Protein AF-A0A976ITY1-F1 (afdb_monomer_lite)

Secondary structure (DSSP, 8-state):
-HHHHHHHH-HHHHHHTS-TTS-HHHHTTTHHHHHHHHHHHHHHHSPTT--HHHHHHHHHHHHHHHHHHHTT-SSSSTT-S-HHHHHHHHHHTTTSPPPPTT--S--HHHHHH--HHHHHHTHHHHHHHHHHHHHHTTB-TTS-B-

Radius of gyration: 17.68 Å; chains: 1; bounding box: 38×38×46 Å

Sequence (146 aa):
MLMVNRALQDKDALLEAFPDLFPRWSRRPMLPVMRRTFGMLLKKYGEPGVSLAEYQQRLDGFMLRVREQLDGKPYLLDRGFCYADMTVVAAMAMVKPVPRAGSPAPTAYERANTCDGIVTRYEDVLDWRDGVVARHRQRTYLGNPV

pLDDT: mean 84.94, std 8.81, range [56.84, 96.12]

Foldseek 3Di:
DLLLVLCLVFQQLLLVPDPPVDDSVVSVVCSVVSNVVSVVVCVVVPDPPDDSVNVVVVVLVLLVVLCVQCVVPLASDPVDDDPVLVVSLVVCCQQANQDDVPDDDDGSSRVSSHNVVSCVVRVVSVVSSNVVCVVPVQADPVRDGD

Structure (mmCIF, N/CA/C/O backbone):
data_AF-A0A976ITY1-F1
#
_entry.id   AF-A0A976ITY1-F1
#
loop_
_atom_site.group_PDB
_atom_site.id
_atom_site.type_symbol
_atom_site.label_atom_id
_atom_site.label_alt_id
_atom_site.label_comp_id
_atom_site.label_asym_id
_atom_site.label_entity_id
_atom_site.label_seq_id
_atom_site.pdbx_PDB_ins_code
_atom_site.Cartn_x
_atom_site.Cartn_y
_atom_site.Cartn_z
_atom_site.occupancy
_atom_site.B_iso_or_equiv
_atom_site.auth_seq_id
_atom_site.auth_comp_id
_atom_site.auth_asym_id
_atom_site.auth_atom_id
_atom_site.pdbx_PDB_model_num
ATOM 1 N N . MET A 1 1 ? 2.176 9.224 -10.600 1.00 66.50 1 MET A N 1
ATOM 2 C CA . MET A 1 1 ? 1.619 7.935 -10.132 1.00 66.50 1 MET A CA 1
ATOM 3 C C . MET A 1 1 ? 2.740 7.037 -9.611 1.00 66.50 1 MET A C 1
ATOM 5 O O . MET A 1 1 ? 3.538 6.543 -10.402 1.00 66.50 1 MET A O 1
ATOM 9 N N . LEU A 1 2 ? 2.820 6.863 -8.288 1.00 73.75 2 LEU A N 1
ATOM 10 C CA . LEU A 1 2 ? 3.886 6.127 -7.587 1.00 73.75 2 LEU A CA 1
ATOM 11 C C . LEU A 1 2 ? 4.054 4.678 -8.084 1.00 73.75 2 LEU A C 1
ATOM 13 O O . LEU A 1 2 ? 5.159 4.253 -8.398 1.00 73.75 2 LEU A O 1
ATOM 17 N N . MET A 1 3 ? 2.934 3.970 -8.234 1.00 76.19 3 MET A N 1
ATOM 18 C CA . MET A 1 3 ? 2.847 2.576 -8.687 1.00 76.19 3 MET A CA 1
ATOM 19 C C . MET A 1 3 ? 3.520 2.353 -10.055 1.00 76.19 3 MET A C 1
ATOM 21 O O . MET A 1 3 ? 4.420 1.534 -10.208 1.00 76.19 3 MET A O 1
ATOM 25 N N . VAL A 1 4 ? 3.145 3.162 -11.051 1.00 78.44 4 VAL A N 1
ATOM 26 C CA . VAL A 1 4 ? 3.686 3.083 -12.420 1.00 78.44 4 VAL A CA 1
ATOM 27 C C . VAL A 1 4 ? 5.168 3.448 -12.456 1.00 78.44 4 VAL A C 1
ATOM 29 O O . VAL A 1 4 ? 5.934 2.828 -13.189 1.00 78.44 4 VAL A O 1
ATOM 32 N N . ASN A 1 5 ? 5.586 4.437 -11.658 1.00 80.25 5 ASN A N 1
ATOM 33 C CA . ASN A 1 5 ? 6.992 4.821 -11.574 1.00 80.25 5 ASN A CA 1
ATOM 34 C C . ASN A 1 5 ? 7.855 3.677 -11.025 1.00 80.25 5 ASN A C 1
ATOM 36 O O . ASN A 1 5 ? 8.908 3.401 -11.590 1.00 80.25 5 ASN A O 1
ATOM 40 N N . ARG A 1 6 ? 7.386 2.967 -9.994 1.00 80.19 6 ARG A N 1
ATOM 41 C CA . ARG A 1 6 ? 8.107 1.815 -9.442 1.00 80.19 6 ARG A CA 1
ATOM 42 C C . ARG A 1 6 ? 8.105 0.612 -10.374 1.00 80.19 6 ARG A C 1
ATOM 44 O O . ARG A 1 6 ? 9.160 0.030 -10.597 1.00 80.19 6 ARG A O 1
ATOM 51 N N . ALA A 1 7 ? 6.968 0.301 -10.995 1.00 82.94 7 ALA A N 1
ATOM 52 C CA . ALA A 1 7 ? 6.900 -0.753 -12.004 1.00 82.94 7 ALA A CA 1
ATOM 53 C C . ALA A 1 7 ? 7.874 -0.495 -13.171 1.00 82.94 7 ALA A C 1
ATOM 55 O O . ALA A 1 7 ? 8.470 -1.431 -13.680 1.00 82.94 7 ALA A O 1
ATOM 56 N N . LEU A 1 8 ? 8.114 0.762 -13.567 1.00 84.12 8 LEU A N 1
ATOM 57 C CA . LEU A 1 8 ? 9.117 1.097 -14.591 1.00 84.12 8 LEU A CA 1
ATOM 58 C C . LEU A 1 8 ? 10.567 0.778 -14.184 1.00 84.12 8 LEU A C 1
ATOM 60 O O . LEU A 1 8 ? 11.396 0.564 -15.073 1.00 84.12 8 LEU A O 1
ATOM 64 N N . GLN A 1 9 ? 10.872 0.756 -12.883 1.00 83.19 9 GLN A N 1
ATOM 65 C CA . GLN A 1 9 ? 12.204 0.433 -12.355 1.00 83.19 9 GLN A CA 1
ATOM 66 C C . GLN A 1 9 ? 12.433 -1.081 -12.222 1.00 83.19 9 GLN A C 1
ATOM 68 O O . GLN A 1 9 ? 13.581 -1.523 -12.213 1.00 83.19 9 GLN A O 1
ATOM 73 N N . ASP A 1 10 ? 11.365 -1.883 -12.177 1.00 84.06 10 ASP A N 1
ATOM 74 C CA . ASP A 1 10 ? 11.427 -3.334 -12.005 1.00 84.06 10 ASP A CA 1
ATOM 75 C C . ASP A 1 10 ? 11.070 -4.068 -13.313 1.00 84.06 10 ASP A C 1
ATOM 77 O O . ASP A 1 10 ? 9.949 -4.019 -13.825 1.00 84.06 10 ASP A O 1
ATOM 81 N N . LYS A 1 11 ? 12.054 -4.771 -13.889 1.00 83.75 11 LYS A N 1
ATOM 82 C CA . LYS A 1 11 ? 11.869 -5.506 -15.151 1.00 83.75 11 LYS A CA 1
ATOM 83 C C . LYS A 1 11 ? 10.907 -6.683 -14.998 1.00 83.75 11 LYS A C 1
ATOM 85 O O . LYS A 1 11 ? 10.184 -6.974 -15.950 1.00 83.75 11 LYS A O 1
ATOM 90 N N . ASP A 1 12 ? 10.901 -7.340 -13.846 1.00 85.31 12 ASP A N 1
ATOM 91 C CA . ASP A 1 12 ? 10.055 -8.502 -13.592 1.00 85.31 12 ASP A CA 1
ATOM 92 C C . ASP A 1 12 ? 8.604 -8.062 -13.378 1.00 85.31 12 ASP A C 1
ATOM 94 O O . ASP A 1 12 ? 7.691 -8.684 -13.920 1.00 85.31 12 ASP A O 1
ATOM 98 N N . ALA A 1 13 ? 8.389 -6.910 -12.732 1.00 84.38 13 ALA A N 1
ATOM 99 C CA . ALA A 1 13 ? 7.067 -6.289 -12.640 1.00 84.38 13 ALA A CA 1
ATOM 100 C C . ALA A 1 13 ? 6.479 -5.950 -14.023 1.00 84.38 13 ALA A C 1
ATOM 102 O O . ALA A 1 13 ? 5.292 -6.169 -14.267 1.00 84.38 13 ALA A O 1
ATOM 103 N N . LEU A 1 14 ? 7.300 -5.457 -14.961 1.00 86.00 14 LEU A N 1
ATOM 104 C CA . LEU A 1 14 ? 6.856 -5.200 -16.340 1.00 86.00 14 LEU A CA 1
ATOM 105 C C . LEU A 1 14 ? 6.554 -6.486 -17.115 1.00 86.00 14 LEU A C 1
ATOM 107 O O . LEU A 1 14 ? 5.644 -6.489 -17.944 1.00 86.00 14 LEU A O 1
ATOM 111 N N . LEU A 1 15 ? 7.312 -7.560 -16.877 1.00 86.31 15 LEU A N 1
ATOM 112 C CA . LEU A 1 15 ? 7.095 -8.861 -17.517 1.00 86.31 15 LEU A CA 1
ATOM 113 C C . LEU A 1 15 ? 5.806 -9.538 -17.037 1.00 86.31 15 LEU A C 1
ATOM 115 O O . LEU A 1 15 ? 5.122 -10.184 -17.834 1.00 86.31 15 LEU A O 1
ATOM 119 N N . GLU A 1 16 ? 5.471 -9.382 -15.759 1.00 84.62 16 GLU A N 1
ATOM 120 C CA . GLU A 1 16 ? 4.217 -9.869 -15.181 1.00 84.62 16 GLU A CA 1
ATOM 121 C C . GLU A 1 16 ? 3.007 -9.027 -15.593 1.00 84.62 16 GLU A C 1
ATOM 123 O O . GLU A 1 16 ? 1.916 -9.568 -15.735 1.00 84.62 16 GLU A O 1
ATOM 128 N N . ALA A 1 17 ? 3.191 -7.730 -15.856 1.00 84.69 17 ALA A N 1
ATOM 129 C CA . ALA A 1 17 ? 2.120 -6.850 -16.321 1.00 84.69 17 ALA A CA 1
ATOM 130 C C . ALA A 1 17 ? 1.657 -7.135 -17.767 1.00 84.69 17 ALA A C 1
ATOM 132 O O . ALA A 1 17 ? 0.691 -6.523 -18.231 1.00 84.69 17 ALA A O 1
ATOM 133 N N . PHE A 1 18 ? 2.335 -8.024 -18.505 1.00 85.62 18 PHE A N 1
ATOM 134 C CA . PHE A 1 18 ? 1.874 -8.439 -19.830 1.00 85.62 18 PHE A CA 1
ATOM 135 C C . PHE A 1 18 ? 0.557 -9.215 -19.730 1.00 85.62 18 PHE A C 1
ATOM 137 O O . PHE A 1 18 ? 0.466 -10.152 -18.937 1.00 85.62 18 PHE A O 1
ATOM 144 N N . PRO A 1 19 ? -0.422 -8.922 -20.604 1.00 83.12 19 PRO A N 1
ATOM 145 C CA . PRO A 1 19 ? -1.620 -9.740 -20.715 1.00 83.12 19 PRO A CA 1
ATOM 146 C C . PRO A 1 19 ? -1.281 -11.203 -21.022 1.00 83.12 19 PRO A C 1
ATOM 148 O O . PRO A 1 19 ? -0.376 -11.488 -21.813 1.00 83.12 19 PRO A O 1
ATOM 151 N N . ASP A 1 20 ? -2.069 -12.131 -20.477 1.00 83.31 20 ASP A N 1
ATOM 152 C CA . ASP A 1 20 ? -1.872 -13.571 -20.694 1.00 83.31 20 ASP A CA 1
ATOM 153 C C . ASP A 1 20 ? -2.056 -14.018 -22.147 1.00 83.31 20 ASP A C 1
ATOM 155 O O . ASP A 1 20 ? -1.556 -15.072 -22.533 1.00 83.31 20 ASP A O 1
ATOM 159 N N . LEU A 1 21 ? -2.668 -13.169 -22.979 1.00 86.81 21 LEU A N 1
ATOM 160 C CA . LEU A 1 21 ? -2.754 -13.343 -24.428 1.00 86.81 21 LEU A CA 1
ATOM 161 C C . LEU A 1 21 ? -1.372 -13.428 -25.106 1.00 86.81 21 LEU A C 1
ATOM 163 O O . LEU A 1 21 ? -1.247 -14.031 -26.169 1.00 86.81 21 LEU A O 1
ATOM 167 N N . PHE A 1 22 ? -0.328 -12.838 -24.512 1.00 84.00 22 PHE A N 1
ATOM 168 C CA . PHE A 1 22 ? 1.018 -12.858 -25.081 1.00 84.00 22 PHE A CA 1
ATOM 169 C C . PHE A 1 22 ? 1.820 -14.080 -24.602 1.00 84.00 22 PHE A C 1
ATOM 171 O O . PHE A 1 22 ? 2.037 -14.235 -23.387 1.00 84.00 22 PHE A O 1
ATOM 178 N N . PRO A 1 23 ? 2.347 -14.908 -25.531 1.00 87.50 23 PRO A N 1
ATOM 179 C CA . PRO A 1 23 ? 3.201 -16.038 -25.188 1.00 87.50 23 PRO A CA 1
ATOM 180 C C . PRO A 1 23 ? 4.412 -15.617 -24.349 1.00 87.50 23 PRO A C 1
ATOM 182 O O . PRO A 1 23 ? 5.049 -14.600 -24.612 1.00 87.50 23 PRO A O 1
ATOM 185 N N . ARG A 1 24 ? 4.792 -16.424 -23.352 1.00 86.25 24 ARG A N 1
ATOM 186 C CA . ARG A 1 24 ? 5.886 -16.076 -22.420 1.00 86.25 24 ARG A CA 1
ATOM 187 C C . ARG A 1 24 ? 7.213 -15.762 -23.120 1.00 86.25 24 ARG A C 1
ATOM 189 O O . ARG A 1 24 ? 7.937 -14.874 -22.676 1.00 86.25 24 ARG A O 1
ATOM 196 N N . TRP A 1 25 ? 7.510 -16.455 -24.219 1.00 86.94 25 TRP A N 1
ATOM 197 C CA . TRP A 1 25 ? 8.738 -16.260 -24.991 1.00 86.94 25 TRP A CA 1
ATOM 198 C C . TRP A 1 25 ? 8.806 -14.886 -25.678 1.00 86.94 25 TRP A C 1
ATOM 200 O O . TRP A 1 25 ? 9.902 -14.354 -25.846 1.00 86.94 25 TRP A O 1
ATOM 210 N N . SER A 1 26 ? 7.666 -14.271 -26.018 1.00 88.50 26 SER A N 1
ATOM 211 C CA . SER A 1 26 ? 7.631 -12.969 -26.697 1.00 88.50 26 SER A CA 1
ATOM 212 C C . SER A 1 26 ? 7.686 -11.779 -25.730 1.00 88.50 26 SER A C 1
ATOM 214 O O . SER A 1 26 ? 8.070 -10.680 -26.130 1.00 88.50 26 SER A O 1
ATOM 216 N N . ARG A 1 27 ? 7.372 -11.984 -24.441 1.00 87.81 27 ARG A N 1
ATOM 217 C CA . ARG A 1 27 ? 7.308 -10.912 -23.424 1.00 87.81 27 ARG A CA 1
ATOM 218 C C . ARG A 1 27 ? 8.648 -10.192 -23.232 1.00 87.81 27 ARG A C 1
ATOM 220 O O . ARG A 1 27 ? 8.687 -8.967 -23.162 1.00 87.81 27 ARG A O 1
ATOM 227 N N . ARG A 1 28 ? 9.764 -10.935 -23.196 1.00 87.94 28 ARG A N 1
ATOM 228 C CA . ARG A 1 28 ? 11.117 -10.369 -23.007 1.00 87.94 28 ARG A CA 1
ATOM 229 C C . ARG A 1 28 ? 11.545 -9.441 -24.157 1.00 87.94 28 ARG A C 1
ATOM 231 O O . ARG A 1 28 ? 11.894 -8.298 -23.862 1.00 87.94 28 ARG A O 1
ATOM 238 N N . PRO A 1 29 ? 11.479 -9.855 -25.437 1.00 91.31 29 PRO A N 1
ATOM 239 C CA . PRO A 1 29 ? 11.732 -8.955 -26.566 1.00 91.31 29 PRO A CA 1
ATOM 240 C C . PRO A 1 29 ? 10.835 -7.710 -26.585 1.00 91.31 29 PRO A C 1
ATOM 242 O O . PRO A 1 29 ? 11.270 -6.640 -26.999 1.00 91.31 29 PRO A O 1
ATOM 245 N N . MET A 1 30 ? 9.595 -7.825 -26.101 1.00 88.75 30 MET A N 1
ATOM 246 C CA . MET A 1 30 ? 8.623 -6.728 -26.078 1.00 88.75 30 MET A CA 1
ATOM 247 C C . MET A 1 30 ? 8.786 -5.755 -24.896 1.00 88.75 30 MET A C 1
ATOM 249 O O . MET A 1 30 ? 8.057 -4.765 -24.819 1.00 88.75 30 MET A O 1
ATOM 253 N N . LEU A 1 31 ? 9.742 -5.968 -23.984 1.00 88.88 31 LEU A N 1
ATOM 254 C CA . LEU A 1 31 ? 9.957 -5.087 -22.825 1.00 88.88 31 LEU A CA 1
ATOM 255 C C . LEU A 1 31 ? 10.107 -3.591 -23.163 1.00 88.88 31 LEU A C 1
ATOM 257 O O . LEU A 1 31 ? 9.540 -2.773 -22.434 1.00 88.88 31 LEU A O 1
ATOM 261 N N . PRO A 1 32 ? 10.817 -3.182 -24.237 1.00 90.12 32 PRO A N 1
ATOM 262 C CA . PRO A 1 32 ? 10.901 -1.771 -24.613 1.00 90.12 32 PRO A CA 1
ATOM 263 C C . PRO A 1 32 ? 9.530 -1.158 -24.923 1.00 90.12 32 PRO A C 1
ATOM 265 O O . PRO A 1 32 ? 9.274 -0.008 -24.563 1.00 90.12 32 PRO A O 1
ATOM 268 N N . VAL A 1 33 ? 8.626 -1.936 -25.531 1.00 88.56 33 VAL A N 1
ATOM 269 C CA . VAL A 1 33 ? 7.247 -1.511 -25.809 1.00 88.56 33 VAL A CA 1
ATOM 270 C C . VAL A 1 33 ? 6.497 -1.297 -24.498 1.00 88.56 33 VAL A C 1
ATOM 272 O O . VAL A 1 33 ? 5.903 -0.239 -24.310 1.00 88.56 33 VAL A O 1
ATOM 275 N N . MET A 1 34 ? 6.598 -2.233 -23.548 1.00 87.88 34 MET A N 1
ATOM 276 C CA . MET A 1 34 ? 5.959 -2.082 -22.234 1.00 87.88 34 MET A CA 1
ATOM 277 C C . MET A 1 34 ? 6.484 -0.887 -21.441 1.00 87.88 34 MET A C 1
ATOM 279 O O . MET A 1 34 ? 5.684 -0.146 -20.869 1.00 87.88 34 MET A O 1
ATOM 283 N N . ARG A 1 35 ? 7.798 -0.628 -21.462 1.00 89.44 35 ARG A N 1
ATOM 284 C CA . ARG A 1 35 ? 8.365 0.586 -20.848 1.00 89.44 35 ARG A CA 1
ATOM 285 C C . ARG A 1 35 ? 7.772 1.850 -21.452 1.00 89.44 35 ARG A C 1
ATOM 287 O O . ARG A 1 35 ? 7.424 2.772 -20.720 1.00 89.44 35 ARG A O 1
ATOM 294 N N . ARG A 1 36 ? 7.618 1.892 -22.778 1.00 89.62 36 ARG A N 1
ATOM 295 C CA . ARG A 1 36 ? 6.991 3.027 -23.461 1.00 89.62 36 ARG A CA 1
ATOM 296 C C . ARG A 1 36 ? 5.525 3.179 -23.058 1.00 89.62 36 ARG A C 1
ATOM 298 O O . ARG A 1 36 ? 5.104 4.296 -22.772 1.00 89.62 36 ARG A O 1
ATOM 305 N N . THR A 1 37 ? 4.770 2.085 -22.979 1.00 87.81 37 THR A N 1
ATOM 306 C CA . THR A 1 37 ? 3.369 2.088 -22.529 1.00 87.81 37 THR A CA 1
ATOM 307 C C . THR A 1 37 ? 3.236 2.628 -21.108 1.00 87.81 37 THR A C 1
ATOM 309 O O . THR A 1 37 ? 2.480 3.571 -20.881 1.00 87.81 37 THR A O 1
ATOM 312 N N . PHE A 1 38 ? 4.018 2.109 -20.160 1.00 86.81 38 PHE A N 1
ATOM 313 C CA . PHE A 1 38 ? 4.018 2.597 -18.778 1.00 86.81 38 PHE A CA 1
ATOM 314 C C . PHE A 1 38 ? 4.502 4.051 -18.680 1.00 86.81 38 PHE A C 1
ATOM 316 O O . PHE A 1 38 ? 3.946 4.829 -17.910 1.00 86.81 38 PHE A O 1
ATOM 323 N N . GLY A 1 39 ? 5.466 4.465 -19.508 1.00 87.00 39 GLY A N 1
ATOM 324 C CA . GLY A 1 39 ? 5.882 5.864 -19.623 1.00 87.00 39 GLY A CA 1
ATOM 325 C C . GLY A 1 39 ? 4.758 6.786 -20.113 1.00 87.00 39 GLY A C 1
ATOM 326 O O . GLY A 1 39 ? 4.577 7.877 -19.575 1.00 87.00 39 GLY A O 1
ATOM 327 N N . MET A 1 40 ? 3.948 6.342 -21.079 1.00 88.56 40 MET A N 1
ATOM 328 C CA . MET A 1 40 ? 2.762 7.083 -21.529 1.00 88.56 40 MET A CA 1
ATOM 329 C C . MET A 1 40 ? 1.685 7.155 -20.444 1.00 88.56 40 MET A C 1
ATOM 331 O O . MET A 1 40 ? 1.086 8.214 -20.264 1.00 88.56 40 MET A O 1
ATOM 335 N N . LEU A 1 41 ? 1.467 6.075 -19.685 1.00 86.69 41 LEU A N 1
ATOM 336 C CA . LEU A 1 41 ? 0.568 6.089 -18.527 1.00 86.69 41 LEU A CA 1
ATOM 337 C C . LEU A 1 41 ? 1.057 7.072 -17.461 1.00 86.69 41 LEU A C 1
ATOM 339 O O . LEU A 1 41 ? 0.268 7.869 -16.963 1.00 86.69 41 LEU A O 1
ATOM 343 N N . LEU A 1 42 ? 2.357 7.076 -17.159 1.00 86.44 42 LEU A N 1
ATOM 344 C CA . LEU A 1 42 ? 2.941 8.027 -16.218 1.00 86.44 42 LEU A CA 1
ATOM 345 C C . LEU A 1 42 ? 2.787 9.470 -16.708 1.00 86.44 42 LEU A C 1
ATOM 347 O O . LEU A 1 42 ? 2.462 10.340 -15.911 1.00 86.44 42 LEU A O 1
ATOM 351 N N . LYS A 1 43 ? 2.965 9.722 -18.010 1.00 85.94 43 LYS A N 1
ATOM 352 C CA . LYS A 1 43 ? 2.748 11.044 -18.612 1.00 85.94 43 LYS A CA 1
ATOM 353 C C . LYS A 1 43 ? 1.276 11.473 -18.568 1.00 85.94 43 LYS A C 1
ATOM 355 O O . LYS A 1 43 ? 1.003 12.650 -18.379 1.00 85.94 43 LYS A O 1
ATOM 360 N N . LYS A 1 44 ? 0.337 10.542 -18.765 1.00 84.94 44 LYS A N 1
ATOM 361 C CA . LYS A 1 44 ? -1.107 10.822 -18.817 1.00 84.94 44 LYS A CA 1
ATOM 362 C C . LYS A 1 44 ? -1.737 10.994 -17.431 1.00 84.94 44 LYS A C 1
ATOM 364 O O . LYS A 1 44 ? -2.610 11.836 -17.272 1.00 84.94 44 LYS A O 1
ATOM 369 N N . TYR A 1 45 ? -1.326 10.178 -16.461 1.00 83.19 45 TYR A N 1
ATOM 370 C CA . TYR A 1 45 ? -1.936 10.086 -15.126 1.00 83.19 45 TYR A CA 1
ATOM 371 C C . TYR A 1 45 ? -1.014 10.573 -13.998 1.00 83.19 45 TYR A C 1
ATOM 373 O O . TYR A 1 45 ? -1.365 10.502 -12.822 1.00 83.19 45 TYR A O 1
ATOM 381 N N . GLY A 1 46 ? 0.204 11.006 -14.315 1.00 78.44 46 GLY A N 1
ATOM 382 C CA . GLY A 1 46 ? 1.072 11.672 -13.353 1.00 78.44 46 GLY A CA 1
ATOM 383 C C . GLY A 1 46 ? 0.588 13.091 -13.091 1.00 78.44 46 GLY A C 1
ATOM 384 O O . GLY A 1 46 ? 0.325 13.827 -14.036 1.00 78.44 46 GLY A O 1
ATOM 385 N N . GLU A 1 47 ? 0.504 13.482 -11.819 1.00 78.50 47 GLU A N 1
ATOM 386 C CA . GLU A 1 47 ? 0.320 14.892 -11.465 1.00 78.50 47 GLU A CA 1
ATOM 387 C C . GLU A 1 47 ? 1.582 15.675 -11.866 1.00 78.50 47 GLU A C 1
ATOM 389 O O . GLU A 1 47 ? 2.676 15.336 -11.394 1.00 78.50 47 GLU A O 1
ATOM 394 N N . PRO A 1 48 ? 1.467 16.694 -12.737 1.00 76.69 48 PRO A N 1
ATOM 395 C CA . PRO A 1 48 ? 2.596 17.542 -13.094 1.00 76.69 48 PRO A CA 1
ATOM 396 C C . PRO A 1 48 ? 3.153 18.245 -11.852 1.00 76.69 48 PRO A C 1
ATOM 398 O O . PRO A 1 48 ? 2.395 18.782 -11.051 1.00 76.69 48 PRO A O 1
ATOM 401 N N . GLY A 1 49 ? 4.478 18.251 -11.699 1.00 76.75 49 GLY A N 1
ATOM 402 C CA . GLY A 1 49 ? 5.155 18.971 -10.615 1.00 76.75 49 GLY A CA 1
ATOM 403 C C . GLY A 1 49 ? 5.216 18.248 -9.268 1.00 76.75 49 GLY A C 1
ATOM 404 O O . GLY A 1 49 ? 5.910 18.736 -8.388 1.00 76.75 49 GLY A O 1
ATOM 405 N N . VAL A 1 50 ? 4.572 17.085 -9.108 1.00 80.25 50 VAL A N 1
ATOM 406 C CA . VAL A 1 50 ? 4.660 16.304 -7.864 1.00 80.25 50 VAL A CA 1
ATOM 407 C C . VAL A 1 50 ? 5.776 15.268 -7.967 1.00 80.25 50 VAL A C 1
ATOM 409 O O . VAL A 1 50 ? 5.726 14.331 -8.771 1.00 80.25 50 VAL A O 1
ATOM 412 N N . SER A 1 51 ? 6.788 15.433 -7.126 1.00 83.50 51 SER A N 1
ATOM 413 C CA . SER A 1 51 ? 7.929 14.538 -6.992 1.00 83.50 51 SER A CA 1
ATOM 414 C C . SER A 1 51 ? 7.563 13.228 -6.287 1.00 83.50 51 SER A C 1
ATOM 416 O O . SER A 1 51 ? 6.587 13.120 -5.541 1.00 83.50 51 SER A O 1
ATOM 418 N N . LEU A 1 52 ? 8.393 12.202 -6.488 1.00 80.00 52 LEU A N 1
ATOM 419 C CA . LEU A 1 52 ? 8.257 10.914 -5.804 1.00 80.00 52 LEU A CA 1
ATOM 420 C C . LEU A 1 52 ? 8.292 11.059 -4.272 1.00 80.00 52 LEU A C 1
ATOM 422 O O . LEU A 1 52 ? 7.547 10.372 -3.575 1.00 80.00 52 LEU A O 1
ATOM 426 N N . ALA A 1 53 ? 9.136 11.963 -3.772 1.00 84.06 53 ALA A N 1
ATOM 427 C CA . ALA A 1 53 ? 9.279 12.248 -2.350 1.00 84.06 53 ALA A CA 1
ATOM 428 C C . ALA A 1 53 ? 7.998 12.863 -1.766 1.00 84.06 53 ALA A C 1
ATOM 430 O O . ALA A 1 53 ? 7.541 12.430 -0.713 1.00 84.06 53 ALA A O 1
ATOM 431 N N . GLU A 1 54 ? 7.357 13.791 -2.479 1.00 87.12 54 GLU A N 1
ATOM 432 C CA . GLU A 1 54 ? 6.079 14.371 -2.048 1.00 87.12 54 GLU A CA 1
ATOM 433 C C . GLU A 1 54 ? 4.961 13.323 -2.013 1.00 87.12 54 GLU A C 1
ATOM 435 O O . GLU A 1 54 ? 4.161 13.308 -1.079 1.00 87.12 54 GLU A O 1
ATOM 440 N N . TYR A 1 55 ? 4.916 12.389 -2.972 1.00 85.00 55 TYR A N 1
ATOM 441 C CA . TYR A 1 55 ? 3.979 11.259 -2.895 1.00 85.00 55 TYR A CA 1
ATOM 442 C C . TYR A 1 55 ? 4.231 10.383 -1.663 1.00 85.00 55 TYR A C 1
ATOM 444 O O . TYR A 1 55 ? 3.277 9.967 -1.009 1.00 85.00 55 TYR A O 1
ATOM 452 N N . GLN A 1 56 ? 5.496 10.102 -1.338 1.00 86.12 56 GLN A N 1
ATOM 453 C CA . GLN A 1 56 ? 5.843 9.337 -0.139 1.00 86.12 56 GLN A CA 1
ATOM 454 C C . GLN A 1 56 ? 5.438 10.076 1.139 1.00 86.12 56 GLN A C 1
ATOM 456 O O . GLN A 1 56 ? 4.848 9.458 2.017 1.00 86.12 56 GLN A O 1
ATOM 461 N N . GLN A 1 57 ? 5.662 11.390 1.217 1.00 89.81 57 GLN A N 1
ATOM 462 C CA . GLN A 1 57 ? 5.217 12.217 2.344 1.00 89.81 57 GLN A CA 1
ATOM 463 C C . GLN A 1 57 ? 3.690 12.239 2.485 1.00 89.81 57 GLN A C 1
ATOM 465 O O . GLN A 1 57 ? 3.172 12.147 3.594 1.00 89.81 57 GLN A O 1
ATOM 470 N N . ARG A 1 58 ? 2.946 12.311 1.371 1.00 90.75 58 ARG A N 1
ATOM 471 C CA . ARG A 1 58 ? 1.475 12.221 1.392 1.00 90.75 58 ARG A CA 1
ATOM 472 C C . ARG A 1 58 ? 1.000 10.870 1.934 1.00 90.75 58 ARG A C 1
ATOM 474 O O . ARG A 1 58 ? 0.050 10.838 2.712 1.00 90.75 58 ARG A O 1
ATOM 481 N N . LEU A 1 59 ? 1.650 9.771 1.541 1.00 90.81 59 LEU A N 1
ATOM 482 C CA . LEU A 1 59 ? 1.336 8.437 2.061 1.00 90.81 59 LEU A CA 1
ATOM 483 C C . LEU A 1 59 ? 1.693 8.297 3.542 1.00 90.81 59 LEU A C 1
ATOM 485 O O . LEU A 1 59 ? 0.902 7.739 4.291 1.00 90.81 59 LEU A O 1
ATOM 489 N N . ASP A 1 60 ? 2.838 8.826 3.966 1.00 92.75 60 ASP A N 1
ATOM 490 C CA . ASP A 1 60 ? 3.258 8.848 5.370 1.00 92.75 60 ASP A CA 1
ATOM 491 C C . ASP A 1 60 ? 2.237 9.605 6.235 1.00 92.75 60 ASP A C 1
ATOM 493 O O . ASP A 1 60 ? 1.707 9.054 7.198 1.00 92.75 60 ASP A O 1
ATOM 497 N N . GLY A 1 61 ? 1.832 10.806 5.808 1.00 94.19 61 GLY A N 1
ATOM 498 C CA . GLY A 1 61 ? 0.791 11.582 6.483 1.00 94.19 61 GLY A CA 1
ATOM 499 C C . GLY A 1 61 ? -0.577 10.892 6.495 1.00 94.19 61 GLY A C 1
ATOM 500 O O . GLY A 1 61 ? -1.304 10.984 7.482 1.00 94.19 61 GLY A O 1
ATOM 501 N N . PHE A 1 62 ? -0.937 10.171 5.429 1.00 94.50 62 PHE A N 1
ATOM 502 C CA . PHE A 1 62 ? -2.149 9.349 5.409 1.00 94.50 62 PHE A CA 1
ATOM 503 C C . PHE A 1 62 ? -2.076 8.212 6.438 1.00 94.50 62 PHE A C 1
ATOM 505 O O . PHE A 1 62 ? -2.997 8.063 7.237 1.00 94.50 62 PHE A O 1
ATOM 512 N N . MET A 1 63 ? -0.980 7.450 6.459 1.00 95.69 63 MET A N 1
ATOM 513 C CA . MET A 1 63 ? -0.794 6.329 7.388 1.00 95.69 63 MET A CA 1
ATOM 514 C C . MET A 1 63 ? -0.761 6.795 8.846 1.00 95.69 63 MET A C 1
ATOM 516 O O . MET A 1 63 ? -1.363 6.149 9.703 1.00 95.69 63 MET A O 1
ATOM 520 N N . LEU A 1 64 ? -0.132 7.942 9.120 1.00 96.12 64 LEU A N 1
ATOM 521 C CA . LEU A 1 64 ? -0.126 8.555 10.446 1.00 96.12 64 LEU A CA 1
ATOM 522 C C . LEU A 1 64 ? -1.542 8.896 10.919 1.00 96.12 64 LEU A C 1
ATOM 524 O O . LEU A 1 64 ? -1.927 8.478 12.004 1.00 96.12 64 LEU A O 1
ATOM 528 N N . ARG A 1 65 ? -2.344 9.566 10.083 1.00 95.56 65 ARG A N 1
ATOM 529 C CA . ARG A 1 65 ? -3.735 9.900 10.433 1.00 95.56 65 ARG A CA 1
ATOM 530 C C . ARG A 1 65 ? -4.589 8.665 10.680 1.00 95.56 65 ARG A C 1
ATOM 532 O O . ARG A 1 65 ? -5.452 8.693 11.546 1.00 95.56 65 ARG A O 1
ATOM 539 N N . VAL A 1 66 ? -4.376 7.588 9.921 1.00 94.81 66 VAL A N 1
ATOM 540 C CA . VAL A 1 66 ? -5.080 6.320 10.161 1.00 94.81 66 VAL A CA 1
ATOM 541 C C . VAL A 1 66 ? -4.681 5.749 11.521 1.00 94.81 66 VAL A C 1
ATOM 543 O O . VAL A 1 66 ? -5.564 5.382 12.290 1.00 94.81 66 VAL A O 1
ATOM 546 N N . ARG A 1 67 ? -3.382 5.718 11.848 1.00 95.69 67 ARG A N 1
ATOM 547 C CA . ARG A 1 67 ? -2.900 5.266 13.163 1.00 95.69 67 ARG A CA 1
ATOM 548 C C . ARG A 1 67 ? -3.515 6.084 14.304 1.00 95.69 67 ARG A C 1
ATOM 550 O O . ARG A 1 67 ? -4.021 5.502 15.257 1.00 95.69 67 ARG A O 1
ATOM 557 N N . GLU A 1 68 ? -3.498 7.411 14.188 1.00 95.75 68 GLU A N 1
ATOM 558 C CA . GLU A 1 68 ? -4.074 8.336 15.174 1.00 95.75 68 GLU A CA 1
ATOM 559 C C . GLU A 1 68 ? -5.591 8.174 15.305 1.00 95.75 68 GLU A C 1
ATOM 561 O O . GLU A 1 68 ? -6.115 8.201 16.409 1.00 95.75 68 GLU A O 1
ATOM 566 N N . GLN A 1 69 ? -6.307 7.977 14.194 1.00 94.69 69 GLN A N 1
ATOM 567 C CA . GLN A 1 69 ? -7.755 7.766 14.219 1.00 94.69 69 GLN A CA 1
ATOM 568 C C . GLN A 1 69 ? -8.131 6.419 14.842 1.00 94.69 69 GLN A C 1
ATOM 570 O O . GLN A 1 69 ? -9.192 6.304 15.459 1.00 94.69 69 GLN A O 1
ATOM 575 N N . LEU A 1 70 ? -7.293 5.397 14.647 1.00 94.44 70 LEU A N 1
ATOM 576 C CA . LEU A 1 70 ? -7.484 4.109 15.291 1.00 94.44 70 LEU A CA 1
ATOM 577 C C . LEU A 1 70 ? -7.296 4.240 16.796 1.00 94.44 70 LEU A C 1
ATOM 579 O O . LEU A 1 70 ? -8.174 3.787 17.510 1.00 94.44 70 LEU A O 1
ATOM 583 N N . ASP A 1 71 ? -6.214 4.849 17.290 1.00 92.06 71 ASP A N 1
ATOM 584 C CA . ASP A 1 71 ? -5.983 5.040 18.738 1.00 92.06 71 ASP A CA 1
ATOM 585 C C . ASP A 1 71 ? -6.243 3.755 19.568 1.00 92.06 71 ASP A C 1
ATOM 587 O O . ASP A 1 71 ? -6.890 3.755 20.612 1.00 92.06 71 ASP A O 1
ATOM 591 N N . GLY A 1 72 ? -5.842 2.595 19.028 1.00 87.50 72 GLY A N 1
ATOM 592 C CA . GLY A 1 72 ? -6.081 1.273 19.630 1.00 87.50 72 GLY A CA 1
ATOM 593 C C . GLY A 1 72 ? -7.497 0.693 19.463 1.00 87.50 72 GLY A C 1
ATOM 594 O O . GLY A 1 72 ? -7.749 -0.442 19.874 1.00 87.50 72 GLY A O 1
ATOM 595 N N . LYS A 1 73 ? -8.427 1.417 18.836 1.00 92.00 73 LYS A N 1
ATOM 596 C CA . LYS A 1 73 ? -9.782 0.950 18.517 1.00 92.00 73 LYS A CA 1
ATOM 597 C C . LYS A 1 73 ? -9.762 -0.151 17.450 1.00 92.00 73 LYS A C 1
ATOM 599 O O . LYS A 1 73 ? -8.911 -0.161 16.559 1.00 92.00 73 LYS A O 1
ATOM 604 N N . PRO A 1 74 ? -10.753 -1.061 17.466 1.00 90.75 74 PRO A N 1
ATOM 605 C CA . PRO A 1 74 ? -10.855 -2.116 16.460 1.00 90.75 74 PRO A CA 1
ATOM 606 C C . PRO A 1 74 ? -11.242 -1.602 15.062 1.00 90.75 74 PRO A C 1
ATOM 608 O O . PRO A 1 74 ? -10.979 -2.294 14.079 1.00 90.75 74 PRO A O 1
ATOM 611 N N . TYR A 1 75 ? -11.870 -0.425 14.972 1.00 93.12 75 TYR A N 1
ATOM 612 C CA . TYR A 1 75 ? -12.372 0.203 13.744 1.00 93.12 75 TYR A CA 1
ATOM 613 C C . TYR A 1 75 ? -12.222 1.726 13.835 1.00 93.12 75 TYR A C 1
ATOM 615 O O . TYR A 1 75 ? -12.085 2.268 14.931 1.00 93.12 75 TYR A O 1
ATOM 623 N N . LEU A 1 76 ? -12.288 2.419 12.697 1.00 91.06 76 LEU A N 1
ATOM 624 C CA . LEU A 1 76 ? -12.090 3.874 12.624 1.00 91.06 76 LEU A CA 1
ATOM 625 C C . LEU A 1 76 ? -13.197 4.685 13.307 1.00 91.06 76 LEU A C 1
ATOM 627 O O . LEU A 1 76 ? -12.955 5.808 13.751 1.00 91.06 76 LEU A O 1
ATOM 631 N N . LEU A 1 77 ? -14.416 4.143 13.352 1.00 90.50 77 LEU A N 1
ATOM 632 C CA . LEU A 1 77 ? -15.575 4.762 13.991 1.00 90.50 77 LEU A CA 1
ATOM 633 C C . LEU A 1 77 ? -16.085 3.883 15.137 1.00 90.50 77 LEU A C 1
ATOM 635 O O . LEU A 1 77 ? -16.100 2.657 15.038 1.00 90.50 77 LEU A O 1
ATOM 639 N N . ASP A 1 78 ? -16.612 4.517 16.185 1.00 87.88 78 ASP A N 1
ATOM 640 C CA . ASP A 1 78 ? -17.025 3.827 17.421 1.00 87.88 78 ASP A CA 1
ATOM 641 C C . ASP A 1 78 ? -18.243 2.901 17.240 1.00 87.88 78 ASP A C 1
ATOM 643 O O . ASP A 1 78 ? -18.517 2.033 18.063 1.00 87.88 78 ASP A O 1
ATOM 647 N N . ARG A 1 79 ? -18.965 3.043 16.124 1.00 85.38 79 ARG A N 1
ATOM 648 C CA . ARG A 1 79 ? -20.143 2.233 15.767 1.00 85.38 79 ARG A CA 1
ATOM 649 C C . ARG A 1 79 ? -19.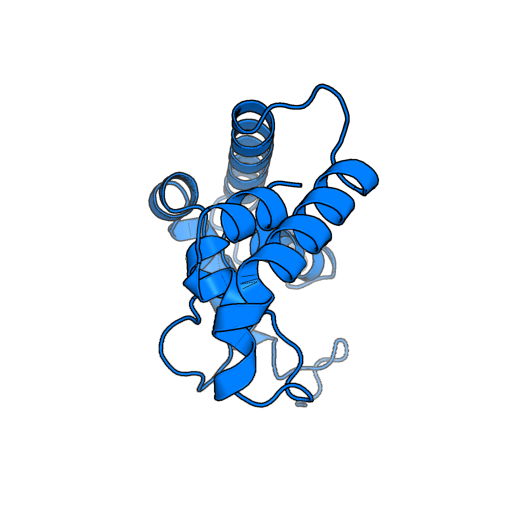816 0.856 15.171 1.00 85.38 79 ARG A C 1
ATOM 651 O O . ARG A 1 79 ? -20.728 0.149 14.752 1.00 85.38 79 ARG A O 1
ATOM 658 N N . GLY A 1 80 ? -18.536 0.489 15.101 1.00 87.25 80 GLY A N 1
ATOM 659 C CA . GLY A 1 80 ? -18.073 -0.766 14.512 1.00 87.25 80 GLY A CA 1
ATOM 660 C C . GLY A 1 80 ? -17.686 -0.653 13.034 1.00 87.25 80 GLY A C 1
ATOM 661 O O . GLY A 1 80 ? -17.573 0.445 12.489 1.00 87.25 80 GLY A O 1
ATOM 662 N N . PHE A 1 81 ? -17.481 -1.811 12.395 1.00 89.12 81 PHE A N 1
ATOM 663 C CA . PHE A 1 81 ? -17.045 -1.908 10.999 1.00 89.12 81 PHE A CA 1
ATOM 664 C C . PHE A 1 81 ? -18.010 -1.193 10.054 1.00 89.12 81 PHE A C 1
ATOM 666 O O . PHE A 1 81 ? -19.215 -1.453 10.059 1.00 89.12 81 PHE A O 1
ATOM 6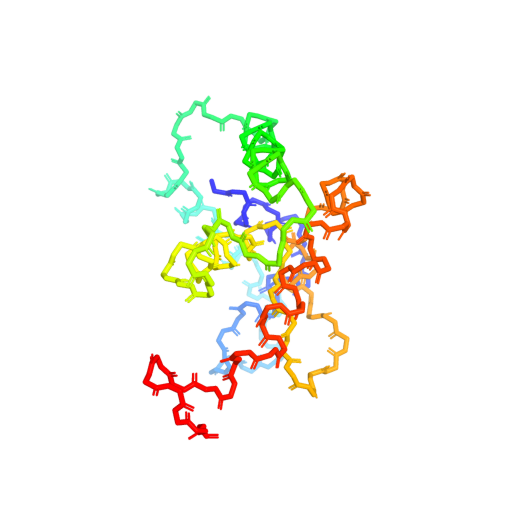73 N N . CYS A 1 82 ? -17.477 -0.312 9.215 1.00 89.00 82 CYS A N 1
ATOM 674 C CA . CYS A 1 82 ? -18.285 0.483 8.310 1.00 89.00 82 CYS A CA 1
ATOM 675 C C . CYS A 1 82 ? -17.558 0.807 7.000 1.00 89.00 82 CYS A C 1
ATOM 677 O O . CYS A 1 82 ? -16.421 0.409 6.751 1.00 89.00 82 CYS A O 1
ATOM 679 N N . TYR A 1 83 ? -18.234 1.582 6.151 1.00 88.75 83 TYR A N 1
ATOM 680 C CA . TYR A 1 83 ? -17.697 2.029 4.869 1.00 88.75 83 TYR A CA 1
ATOM 681 C C . TYR A 1 83 ? -16.353 2.767 4.992 1.00 88.75 83 TYR A C 1
ATOM 683 O O . TYR A 1 83 ? -15.518 2.646 4.102 1.00 88.75 83 TYR A O 1
ATOM 691 N N . ALA A 1 84 ? -16.113 3.488 6.094 1.00 90.94 84 ALA A N 1
ATOM 692 C CA . ALA A 1 84 ? -14.838 4.169 6.320 1.00 90.94 84 ALA A CA 1
ATOM 693 C C . ALA A 1 84 ? -13.669 3.176 6.427 1.00 90.94 84 ALA A C 1
ATOM 695 O O . ALA A 1 84 ? -12.615 3.399 5.838 1.00 90.94 84 ALA A O 1
ATOM 696 N N . ASP A 1 85 ? -13.865 2.051 7.118 1.00 90.94 85 ASP A N 1
ATOM 697 C CA . ASP A 1 85 ? -12.848 1.004 7.217 1.00 90.94 85 ASP A CA 1
ATOM 698 C C . ASP A 1 85 ? -12.584 0.383 5.841 1.00 90.94 85 ASP A C 1
ATOM 700 O O . ASP A 1 85 ? -11.434 0.206 5.450 1.00 90.94 85 ASP A O 1
ATOM 704 N N . MET A 1 86 ? -13.639 0.122 5.060 1.00 90.38 86 MET A N 1
ATOM 705 C CA . MET A 1 86 ? -13.513 -0.430 3.706 1.00 90.38 86 MET A CA 1
ATOM 706 C C . MET A 1 86 ? -12.706 0.484 2.777 1.00 90.38 86 MET A C 1
ATOM 708 O O . MET A 1 86 ? -11.827 0.010 2.054 1.00 90.38 86 MET A O 1
ATOM 712 N N . THR A 1 87 ? -12.990 1.789 2.783 1.00 91.56 87 THR A N 1
ATOM 713 C CA . THR A 1 87 ? -12.302 2.748 1.909 1.00 91.56 87 THR A CA 1
ATOM 714 C C . THR A 1 87 ? -10.855 2.959 2.322 1.00 91.56 87 THR A C 1
ATOM 716 O O . THR A 1 87 ? -9.987 3.003 1.451 1.00 91.56 87 THR A O 1
ATOM 719 N N . VAL A 1 88 ? -10.569 3.027 3.625 1.00 93.44 88 VAL A N 1
ATOM 720 C CA . VAL A 1 88 ? -9.195 3.136 4.129 1.00 93.44 88 VAL A CA 1
ATOM 721 C C . VAL A 1 88 ? -8.400 1.875 3.806 1.00 93.44 88 VAL A C 1
ATOM 723 O O . VAL A 1 88 ? -7.312 1.983 3.245 1.00 93.44 88 VAL A O 1
ATOM 726 N N . VAL A 1 89 ? -8.958 0.684 4.043 1.00 92.44 89 VAL A N 1
ATOM 727 C CA . VAL A 1 89 ? -8.330 -0.594 3.666 1.00 92.44 89 VAL A CA 1
ATOM 728 C C . VAL A 1 89 ? -8.011 -0.634 2.169 1.00 92.44 89 VAL A C 1
ATOM 730 O O . VAL A 1 89 ? -6.899 -1.004 1.785 1.00 92.44 89 VAL A O 1
ATOM 733 N N . ALA A 1 90 ? -8.955 -0.219 1.317 1.00 89.62 90 ALA A N 1
ATOM 734 C CA . ALA A 1 90 ? -8.745 -0.157 -0.128 1.00 89.62 90 ALA A CA 1
ATOM 735 C C . ALA A 1 90 ? -7.657 0.860 -0.512 1.00 89.62 90 ALA A C 1
ATOM 737 O O . ALA A 1 90 ? -6.803 0.559 -1.345 1.00 89.62 90 ALA A O 1
ATOM 738 N N . ALA A 1 91 ? -7.635 2.037 0.116 1.00 90.94 91 ALA A N 1
ATOM 739 C CA . ALA A 1 91 ?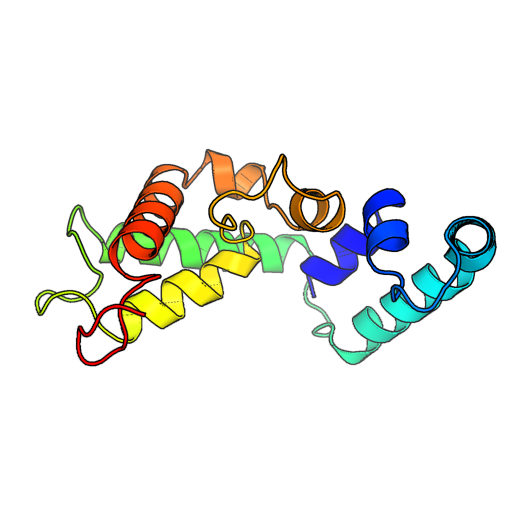 -6.621 3.060 -0.134 1.00 90.94 91 ALA A CA 1
ATOM 740 C C . ALA A 1 91 ? -5.215 2.594 0.283 1.00 90.94 91 ALA A C 1
ATOM 742 O O . ALA A 1 91 ? -4.237 2.840 -0.425 1.00 90.94 91 ALA A O 1
ATOM 743 N N . MET A 1 92 ? -5.106 1.843 1.383 1.00 92.69 92 MET A N 1
ATOM 744 C CA . MET A 1 92 ? -3.845 1.266 1.859 1.00 92.69 92 MET A CA 1
ATOM 745 C C . MET A 1 92 ? -3.241 0.231 0.897 1.00 92.69 92 MET A C 1
ATOM 747 O O . MET A 1 92 ? -2.051 -0.071 1.012 1.00 92.69 92 MET A O 1
ATOM 751 N N . ALA A 1 93 ? -3.998 -0.274 -0.086 1.00 88.44 93 ALA A N 1
ATOM 752 C CA . ALA A 1 93 ? -3.449 -1.104 -1.162 1.00 88.44 93 ALA A CA 1
ATOM 753 C C . ALA A 1 93 ? -2.366 -0.370 -1.980 1.00 88.44 93 ALA A C 1
ATOM 755 O O . ALA A 1 93 ? -1.507 -1.014 -2.580 1.00 88.44 93 ALA A O 1
ATOM 756 N N . MET A 1 94 ? -2.370 0.971 -1.961 1.00 85.25 94 MET A N 1
ATOM 757 C CA . MET A 1 94 ? -1.340 1.813 -2.580 1.00 85.25 94 MET A CA 1
ATOM 758 C C . MET A 1 94 ? -0.001 1.790 -1.828 1.00 85.25 94 MET A C 1
ATOM 760 O O . MET A 1 94 ? 1.031 2.119 -2.413 1.00 85.25 94 MET A O 1
ATOM 764 N N . VAL A 1 95 ? -0.012 1.431 -0.539 1.00 89.31 95 VAL A N 1
ATOM 765 C CA . VAL A 1 95 ? 1.195 1.309 0.293 1.00 89.31 95 VAL A CA 1
ATOM 766 C C . VAL A 1 95 ? 1.770 -0.098 0.192 1.00 89.31 95 VAL A C 1
ATOM 768 O O . VAL A 1 95 ? 2.968 -0.263 -0.028 1.00 89.31 95 VAL A O 1
ATOM 771 N N . LYS A 1 96 ? 0.910 -1.103 0.342 1.00 90.06 96 LYS A N 1
ATOM 772 C CA . LYS A 1 96 ? 1.233 -2.527 0.241 1.00 90.06 96 LYS A CA 1
ATOM 773 C C . LYS A 1 96 ? -0.006 -3.220 -0.315 1.00 90.06 96 LYS A C 1
ATOM 775 O O . LYS A 1 96 ? -1.070 -3.034 0.274 1.00 90.06 96 LYS A O 1
ATOM 780 N N . PRO A 1 97 ? 0.075 -4.015 -1.387 1.00 88.25 97 PRO A N 1
ATOM 781 C CA . PRO A 1 97 ? -1.079 -4.765 -1.873 1.00 88.25 97 PRO A CA 1
ATOM 782 C C . PRO A 1 97 ? -1.738 -5.590 -0.758 1.00 88.25 97 PRO A C 1
ATOM 784 O O . PRO A 1 97 ? -1.061 -6.099 0.140 1.00 88.25 97 PRO A O 1
ATOM 787 N N . VAL A 1 98 ? -3.068 -5.692 -0.786 1.00 85.19 98 VAL A N 1
ATOM 788 C CA . VAL A 1 98 ? -3.807 -6.512 0.184 1.00 85.19 98 VAL A CA 1
ATOM 789 C C . VAL A 1 98 ? -3.554 -7.989 -0.138 1.00 85.19 98 VAL A C 1
ATOM 791 O O . VAL A 1 98 ? -3.807 -8.396 -1.277 1.00 85.19 98 VAL A O 1
ATOM 794 N N . PRO A 1 99 ? -3.103 -8.808 0.830 1.00 74.25 99 PRO A N 1
ATOM 795 C CA . PRO A 1 99 ? -2.824 -10.216 0.585 1.00 74.25 99 PRO A CA 1
ATOM 796 C C . PRO A 1 99 ? -4.043 -10.952 0.020 1.00 74.25 99 PRO A C 1
ATOM 798 O O . PRO A 1 99 ? -5.177 -10.809 0.494 1.00 74.25 99 PRO A O 1
ATOM 801 N N . ARG A 1 100 ? -3.834 -11.782 -1.002 1.00 72.81 100 ARG A N 1
ATOM 802 C CA . ARG A 1 100 ? -4.863 -12.706 -1.490 1.00 72.81 100 ARG A CA 1
ATOM 803 C C . ARG A 1 100 ? -4.876 -13.962 -0.615 1.00 72.81 100 ARG A C 1
ATOM 805 O O . ARG A 1 100 ? -3.835 -14.566 -0.388 1.00 72.81 100 ARG A O 1
ATOM 812 N N . ALA A 1 101 ? -6.053 -14.342 -0.117 1.00 67.56 101 ALA A N 1
ATOM 813 C CA . ALA A 1 101 ? -6.212 -15.541 0.701 1.00 67.56 101 ALA A CA 1
ATOM 814 C C . ALA A 1 101 ? -5.769 -16.776 -0.099 1.00 67.56 101 ALA A C 1
ATOM 816 O O . ALA A 1 101 ? -6.194 -16.946 -1.240 1.00 67.56 101 ALA A O 1
ATOM 817 N N . GLY A 1 102 ? -4.888 -17.595 0.484 1.00 66.94 102 GLY A N 1
ATOM 818 C CA . GLY A 1 102 ? -4.339 -18.793 -0.165 1.00 66.94 102 GLY A CA 1
ATOM 819 C C . GLY A 1 102 ? -3.385 -18.527 -1.337 1.00 66.94 102 GLY A C 1
ATOM 820 O O . GLY A 1 102 ? -3.006 -19.466 -2.030 1.00 66.94 102 GLY A O 1
ATOM 821 N N . SER A 1 103 ? -3.001 -17.272 -1.584 1.00 60.19 103 SER A N 1
ATOM 822 C CA . SER A 1 103 ? -2.069 -16.928 -2.659 1.00 60.19 103 SER A CA 1
ATOM 823 C C . SER A 1 103 ? -0.622 -17.184 -2.215 1.00 60.19 103 SER A C 1
ATOM 825 O O . SER A 1 103 ? -0.304 -16.942 -1.049 1.00 60.19 103 SER A O 1
ATOM 827 N N . PRO A 1 104 ? 0.263 -17.660 -3.111 1.00 68.81 104 PRO A N 1
ATOM 828 C CA . PRO A 1 104 ? 1.683 -17.840 -2.808 1.00 68.81 104 PRO A CA 1
ATOM 829 C C . PRO A 1 104 ? 2.392 -16.491 -2.575 1.00 68.81 104 PRO A C 1
ATOM 831 O O . PRO A 1 104 ? 1.755 -15.437 -2.552 1.00 68.81 104 PRO A O 1
ATOM 834 N N . ALA A 1 105 ? 3.721 -16.543 -2.401 1.00 72.06 105 ALA A N 1
ATOM 835 C CA . ALA A 1 105 ? 4.606 -15.385 -2.250 1.00 72.06 105 ALA A CA 1
ATOM 836 C C . ALA A 1 105 ? 4.237 -14.213 -3.192 1.00 72.06 105 ALA A C 1
ATOM 838 O O . ALA A 1 105 ? 3.808 -14.459 -4.324 1.00 72.06 105 ALA A O 1
ATOM 839 N N . PRO A 1 106 ? 4.423 -12.951 -2.756 1.00 77.50 106 PRO A N 1
ATOM 840 C CA . PRO A 1 106 ? 3.994 -11.779 -3.515 1.00 77.50 106 PRO A CA 1
ATOM 841 C C . PRO A 1 106 ? 4.619 -11.759 -4.912 1.00 77.50 106 PRO A C 1
ATOM 843 O O . PRO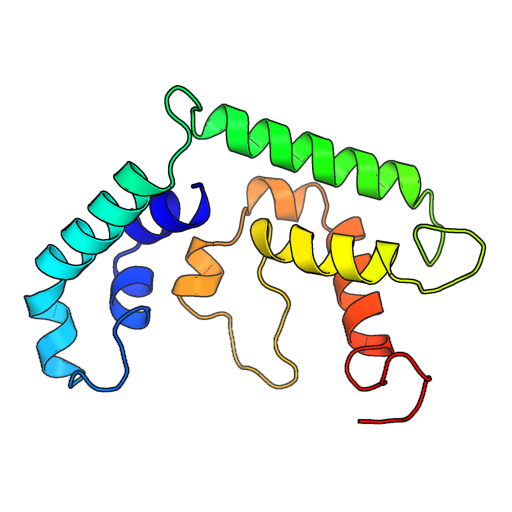 A 1 106 ? 5.822 -11.996 -5.068 1.00 77.50 106 PRO A O 1
ATOM 846 N N . THR A 1 107 ? 3.803 -11.449 -5.916 1.00 83.25 107 THR A N 1
ATOM 847 C CA . THR A 1 107 ? 4.206 -11.298 -7.326 1.00 83.25 107 THR A CA 1
ATOM 848 C C . THR A 1 107 ? 5.250 -10.186 -7.492 1.00 83.25 107 THR A C 1
ATOM 850 O O . THR A 1 107 ? 5.365 -9.306 -6.634 1.00 83.25 107 THR A O 1
ATOM 853 N N . ALA A 1 108 ? 6.040 -10.191 -8.571 1.00 83.12 108 ALA A N 1
ATOM 854 C CA . ALA A 1 108 ? 6.996 -9.109 -8.833 1.00 83.12 108 ALA A CA 1
ATOM 855 C C . ALA A 1 108 ? 6.306 -7.745 -8.929 1.00 83.12 108 ALA A C 1
ATOM 857 O O . ALA A 1 108 ? 6.812 -6.758 -8.398 1.00 83.12 108 ALA A O 1
ATOM 858 N N . TYR A 1 109 ? 5.107 -7.702 -9.510 1.00 80.25 109 TYR A N 1
ATOM 859 C CA . TYR A 1 109 ? 4.290 -6.495 -9.525 1.00 80.25 109 TYR A CA 1
ATOM 860 C C . TYR A 1 109 ? 3.872 -6.044 -8.116 1.00 80.25 109 TYR A C 1
ATOM 862 O O . TYR A 1 109 ? 3.935 -4.857 -7.801 1.00 80.25 109 TYR A O 1
ATOM 870 N N . GLU A 1 110 ? 3.467 -6.960 -7.235 1.00 84.31 110 GLU A N 1
ATOM 871 C CA . GLU A 1 110 ? 3.115 -6.618 -5.850 1.00 84.31 110 GLU A CA 1
ATOM 872 C C . GLU A 1 110 ? 4.329 -6.143 -5.043 1.00 84.31 110 GLU A C 1
ATOM 874 O O . GLU A 1 110 ? 4.227 -5.161 -4.303 1.00 84.31 110 GLU A O 1
ATOM 879 N N . ARG A 1 111 ? 5.492 -6.780 -5.230 1.00 84.94 111 ARG A N 1
ATOM 880 C CA . ARG A 1 111 ? 6.754 -6.359 -4.604 1.00 84.94 111 ARG A CA 1
ATOM 881 C C . ARG A 1 111 ? 7.154 -4.959 -5.056 1.00 84.94 111 ARG A C 1
ATOM 883 O O . ARG A 1 111 ? 7.348 -4.093 -4.212 1.00 84.94 111 ARG A O 1
ATOM 890 N N . ALA A 1 112 ? 7.166 -4.699 -6.364 1.00 84.06 112 ALA A N 1
ATOM 891 C CA . ALA A 1 112 ? 7.495 -3.381 -6.908 1.00 84.06 112 ALA A CA 1
ATOM 892 C C . ALA A 1 112 ? 6.546 -2.276 -6.412 1.00 84.06 112 ALA A C 1
ATOM 894 O O . ALA A 1 112 ? 6.932 -1.114 -6.319 1.00 84.06 112 ALA A O 1
ATOM 895 N N . ASN A 1 113 ? 5.304 -2.616 -6.066 1.00 83.12 113 ASN A N 1
ATOM 896 C CA . ASN A 1 113 ? 4.331 -1.651 -5.560 1.00 83.12 113 ASN A CA 1
ATOM 897 C C . ASN A 1 113 ? 4.355 -1.469 -4.041 1.00 83.12 113 ASN A C 1
ATOM 899 O O . ASN A 1 113 ? 3.721 -0.540 -3.539 1.00 83.12 113 ASN A O 1
ATOM 903 N N . THR A 1 114 ? 5.123 -2.281 -3.321 1.00 87.25 114 THR A N 1
ATOM 904 C CA . THR A 1 114 ? 5.253 -2.180 -1.869 1.00 87.25 114 THR A CA 1
ATOM 905 C C . THR A 1 114 ? 6.173 -1.014 -1.484 1.00 87.25 114 THR A C 1
ATOM 907 O O . THR A 1 114 ? 7.227 -0.788 -2.074 1.00 87.25 114 THR A O 1
ATOM 910 N N . CYS A 1 115 ? 5.742 -0.202 -0.516 1.00 86.44 115 CYS A N 1
ATOM 911 C CA . CYS A 1 115 ? 6.512 0.909 0.040 1.00 86.44 115 CYS A CA 1
ATOM 912 C C . CYS A 1 115 ? 7.297 0.449 1.277 1.00 86.44 115 CYS A C 1
ATOM 914 O O . CYS A 1 115 ? 6.886 0.793 2.382 1.00 86.44 115 CYS A O 1
ATOM 916 N N . ASP A 1 116 ? 8.402 -0.284 1.132 1.00 85.25 116 ASP A N 1
ATOM 917 C CA . ASP A 1 116 ? 9.078 -0.924 2.281 1.00 85.25 116 ASP A CA 1
ATOM 918 C C . ASP A 1 116 ? 9.336 0.028 3.463 1.00 85.25 116 ASP A C 1
ATOM 920 O O . ASP A 1 116 ? 8.962 -0.272 4.592 1.00 85.25 116 ASP A O 1
ATOM 924 N N . GLY A 1 117 ? 9.845 1.238 3.204 1.00 86.12 117 GLY A N 1
ATOM 925 C CA . GLY A 1 117 ? 10.091 2.227 4.264 1.00 86.12 117 GLY A CA 1
ATOM 926 C C . GLY A 1 117 ? 8.836 2.695 5.019 1.00 86.12 117 GLY A C 1
ATOM 927 O O . GLY A 1 117 ? 8.916 2.997 6.207 1.00 86.12 117 GLY A O 1
ATOM 928 N N . ILE A 1 118 ? 7.675 2.734 4.358 1.00 88.75 118 ILE A N 1
ATOM 929 C CA . ILE A 1 118 ? 6.387 3.064 4.997 1.00 88.75 118 ILE A CA 1
ATOM 930 C C . ILE A 1 118 ? 5.826 1.820 5.694 1.00 88.75 118 ILE A C 1
ATOM 932 O O . ILE A 1 118 ? 5.299 1.922 6.795 1.00 88.75 118 ILE A O 1
ATOM 936 N N . VAL A 1 119 ? 5.974 0.642 5.086 1.00 90.88 119 VAL A N 1
ATOM 937 C CA . VAL A 1 119 ? 5.510 -0.630 5.652 1.00 90.88 119 VAL A CA 1
ATOM 938 C C . VAL A 1 119 ? 6.178 -0.906 6.991 1.00 90.88 119 VAL A C 1
ATOM 940 O O . VAL A 1 119 ? 5.474 -1.145 7.962 1.00 90.88 119 VAL A O 1
ATOM 943 N N . THR A 1 120 ? 7.505 -0.800 7.071 1.00 90.81 120 THR A N 1
ATOM 944 C CA . THR A 1 120 ? 8.241 -1.006 8.327 1.00 90.81 120 THR A CA 1
ATOM 945 C C . THR A 1 120 ? 7.847 0.010 9.400 1.00 90.81 120 THR A C 1
ATOM 947 O O . THR A 1 120 ? 7.823 -0.310 10.581 1.00 90.81 120 THR A O 1
ATOM 950 N N . ARG A 1 121 ? 7.523 1.250 9.013 1.00 92.56 121 ARG A N 1
ATOM 951 C CA . ARG A 1 121 ? 7.144 2.306 9.963 1.00 92.56 121 ARG A CA 1
ATOM 952 C C . ARG A 1 121 ? 5.723 2.144 10.508 1.00 92.56 121 ARG A C 1
ATOM 954 O O . ARG A 1 121 ? 5.484 2.559 11.641 1.00 92.56 121 ARG A O 1
ATOM 961 N N . TYR A 1 122 ? 4.805 1.591 9.716 1.00 94.69 122 TYR A N 1
ATOM 962 C CA . TYR A 1 122 ? 3.369 1.477 10.011 1.00 94.69 122 TYR A CA 1
ATOM 963 C C . TYR A 1 122 ? 2.866 0.029 9.954 1.00 94.69 122 TYR A C 1
ATOM 965 O O . TYR A 1 122 ? 1.777 -0.241 9.438 1.00 94.69 122 TYR A O 1
ATOM 973 N N . GLU A 1 123 ? 3.683 -0.900 10.450 1.00 93.12 123 GLU A N 1
ATOM 974 C CA . GLU A 1 123 ? 3.381 -2.333 10.477 1.00 93.12 123 GLU A CA 1
ATOM 975 C C . GLU A 1 123 ? 2.082 -2.624 11.242 1.00 93.12 123 GLU A C 1
ATOM 977 O O . GLU A 1 123 ? 1.188 -3.263 10.702 1.00 93.12 123 GLU A O 1
ATOM 982 N N . ASP A 1 124 ? 1.906 -2.018 12.415 1.00 93.81 124 ASP A N 1
ATOM 983 C CA . ASP A 1 124 ? 0.685 -2.058 13.232 1.00 93.81 124 ASP A CA 1
ATOM 984 C C . ASP A 1 124 ? -0.598 -1.683 12.463 1.00 93.81 124 ASP A C 1
ATOM 986 O O . ASP A 1 124 ? -1.630 -2.345 12.587 1.00 93.81 124 ASP A O 1
ATOM 990 N N . VAL A 1 125 ? -0.551 -0.633 11.636 1.00 94.38 125 VAL A N 1
ATOM 991 C CA . VAL A 1 125 ? -1.708 -0.192 10.842 1.00 94.38 125 VAL A CA 1
ATOM 992 C C . VAL A 1 125 ? -2.001 -1.197 9.726 1.00 94.38 125 VAL A C 1
ATOM 994 O O . VAL A 1 125 ? -3.160 -1.460 9.396 1.00 94.38 125 VAL A O 1
ATOM 997 N N . LEU A 1 126 ? -0.958 -1.771 9.124 1.00 93.56 126 LEU A N 1
ATOM 998 C CA . LEU A 1 126 ? -1.103 -2.799 8.094 1.00 93.56 126 LEU A CA 1
ATOM 999 C C . LEU A 1 126 ? -1.604 -4.1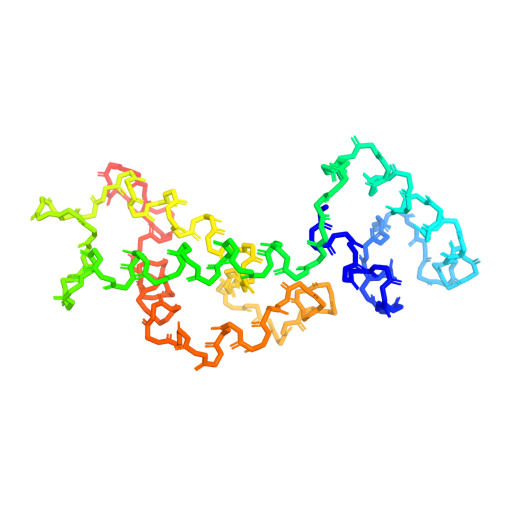24 8.677 1.00 93.56 126 LEU A C 1
ATOM 1001 O O . LEU A 1 126 ? -2.418 -4.781 8.031 1.00 93.56 126 LEU A O 1
ATOM 1005 N N . ASP A 1 127 ? -1.212 -4.465 9.900 1.00 92.69 127 ASP A N 1
ATOM 1006 C CA . ASP A 1 127 ? -1.730 -5.618 10.633 1.00 92.69 127 ASP A CA 1
ATOM 1007 C C . ASP A 1 127 ? -3.206 -5.435 10.983 1.00 92.69 127 ASP A C 1
ATOM 1009 O O . ASP A 1 127 ? -4.014 -6.348 10.787 1.00 92.69 127 ASP A O 1
ATOM 1013 N N . TRP A 1 128 ? -3.600 -4.231 11.419 1.00 94.25 128 TRP A N 1
ATOM 1014 C CA . TRP A 1 128 ? -5.012 -3.886 11.588 1.00 94.25 128 TRP A CA 1
ATOM 1015 C C . TRP A 1 128 ? -5.787 -4.097 10.283 1.00 94.25 128 TRP A C 1
ATOM 1017 O O . TRP A 1 128 ? -6.810 -4.787 10.274 1.00 94.25 128 TRP A O 1
ATOM 1027 N N . ARG A 1 129 ? -5.279 -3.557 9.169 1.00 93.75 129 ARG A N 1
ATOM 1028 C CA . ARG A 1 129 ? -5.894 -3.696 7.844 1.00 93.75 129 ARG A CA 1
ATOM 1029 C C . ARG A 1 129 ? -6.052 -5.165 7.461 1.00 93.75 129 ARG A C 1
ATOM 1031 O O . ARG A 1 129 ? -7.135 -5.573 7.038 1.00 93.75 129 ARG A O 1
ATOM 1038 N N . ASP A 1 130 ? -4.993 -5.954 7.601 1.00 91.62 130 ASP A N 1
ATOM 1039 C CA . ASP A 1 130 ? -4.991 -7.371 7.243 1.00 91.62 130 ASP A CA 1
ATOM 1040 C C . ASP A 1 130 ? -5.961 -8.160 8.145 1.00 91.62 130 ASP A C 1
ATOM 1042 O O . ASP A 1 130 ? -6.697 -9.022 7.656 1.00 91.62 130 ASP A O 1
ATOM 1046 N N . GLY A 1 131 ? -6.085 -7.783 9.422 1.00 90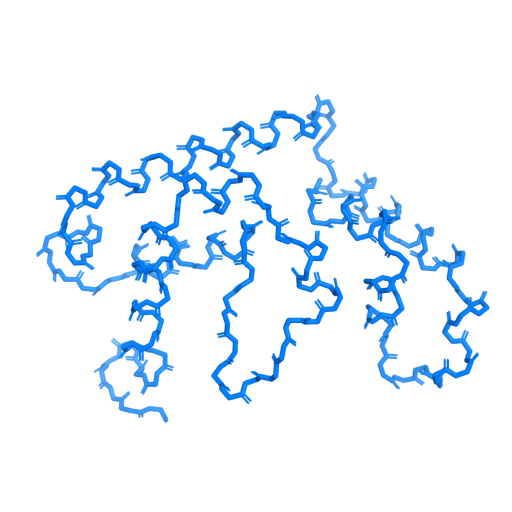.25 131 GLY A N 1
ATOM 1047 C CA . GLY A 1 131 ? -7.095 -8.302 10.345 1.00 90.25 131 GLY A CA 1
ATOM 1048 C C . GLY A 1 131 ? -8.535 -7.944 9.957 1.00 90.25 131 GLY A C 1
ATOM 1049 O O . GLY A 1 131 ? -9.416 -8.808 10.002 1.00 90.25 131 GLY A O 1
ATOM 1050 N N . VAL A 1 132 ? -8.799 -6.702 9.536 1.00 90.31 132 VAL A N 1
ATOM 1051 C CA . VAL A 1 132 ? -10.118 -6.274 9.028 1.00 90.31 132 VAL A CA 1
ATOM 1052 C C . VAL A 1 132 ? -10.490 -7.067 7.778 1.00 90.31 132 VAL A C 1
ATOM 1054 O O . VAL A 1 132 ? -11.596 -7.606 7.697 1.00 90.31 132 VAL A O 1
ATOM 1057 N N . VAL A 1 133 ? -9.559 -7.200 6.829 1.00 89.19 133 VAL A N 1
ATOM 1058 C CA . VAL A 1 133 ? -9.767 -7.989 5.609 1.00 89.19 133 VAL A CA 1
ATOM 1059 C C . VAL A 1 133 ? -10.050 -9.445 5.960 1.00 89.19 133 VAL A C 1
ATOM 1061 O O . VAL A 1 133 ? -11.038 -9.993 5.484 1.00 89.19 133 VAL A O 1
ATOM 1064 N N . ALA A 1 134 ? -9.248 -10.076 6.817 1.00 88.00 134 ALA A N 1
ATOM 1065 C CA . ALA A 1 134 ? -9.450 -11.474 7.193 1.00 88.00 134 ALA A CA 1
ATOM 1066 C C . ALA A 1 134 ? -10.840 -11.729 7.807 1.00 88.00 134 ALA A C 1
ATOM 1068 O O . ALA A 1 134 ? -11.476 -12.730 7.485 1.00 88.00 134 ALA A O 1
ATOM 1069 N N . ARG A 1 135 ? -11.343 -10.808 8.641 1.00 86.88 135 ARG A N 1
ATOM 1070 C CA . ARG A 1 135 ? -12.653 -10.943 9.304 1.00 86.88 135 ARG A CA 1
ATOM 1071 C C . ARG A 1 135 ? -13.845 -10.712 8.374 1.00 86.88 135 ARG A C 1
ATOM 1073 O O . ARG A 1 135 ? -14.886 -11.336 8.569 1.00 86.88 135 ARG A O 1
ATOM 1080 N N . HIS A 1 136 ? -13.717 -9.807 7.401 1.00 84.81 136 HIS A N 1
ATOM 1081 C CA . HIS A 1 136 ? -14.864 -9.298 6.631 1.00 84.81 136 HIS A CA 1
ATOM 1082 C C . HIS A 1 136 ? -14.839 -9.648 5.139 1.00 84.81 136 HIS A C 1
ATOM 1084 O O . HIS A 1 136 ? -15.839 -9.457 4.459 1.00 84.81 136 HIS A O 1
ATOM 1090 N N . ARG A 1 137 ? -13.748 -10.214 4.608 1.00 77.00 137 ARG A N 1
ATOM 1091 C CA . ARG A 1 137 ? -13.612 -10.553 3.176 1.00 77.00 137 ARG A CA 1
ATOM 1092 C C . ARG A 1 137 ? -14.618 -11.589 2.676 1.00 77.00 137 ARG A C 1
ATOM 1094 O O . ARG A 1 137 ? -14.956 -11.574 1.498 1.00 77.00 137 ARG A O 1
ATOM 1101 N N . GLN A 1 138 ? -15.067 -12.484 3.549 1.00 71.31 138 GLN A N 1
ATOM 1102 C CA . GLN A 1 138 ? -16.070 -13.507 3.240 1.00 71.31 138 GLN A CA 1
ATOM 1103 C C . GLN A 1 138 ? -17.464 -13.112 3.729 1.00 71.31 138 GLN A C 1
ATOM 1105 O O . GLN A 1 138 ? -18.306 -13.976 3.928 1.00 71.31 138 GLN A O 1
ATOM 1110 N N . ARG A 1 139 ? -17.714 -11.826 3.991 1.00 65.38 139 ARG A N 1
ATOM 1111 C CA . ARG A 1 139 ? -19.029 -11.335 4.395 1.00 65.38 139 ARG A CA 1
ATOM 1112 C C . ARG A 1 139 ? -19.486 -10.261 3.422 1.00 65.38 139 ARG A C 1
ATOM 1114 O O . ARG A 1 139 ? -18.736 -9.363 3.055 1.00 65.38 139 ARG A O 1
ATOM 1121 N N . THR A 1 140 ? -20.737 -10.352 3.002 1.00 58.03 140 THR A N 1
ATOM 1122 C CA . THR A 1 140 ? -21.416 -9.267 2.296 1.00 58.03 140 THR A CA 1
ATOM 1123 C C . THR A 1 140 ? -21.597 -8.079 3.245 1.00 58.03 140 THR A C 1
ATOM 1125 O O . THR A 1 140 ? -21.539 -8.230 4.466 1.00 58.03 140 THR A O 1
ATOM 1128 N N . TYR A 1 141 ? -21.878 -6.888 2.711 1.00 56.84 141 TYR A N 1
ATOM 1129 C CA . TYR A 1 141 ? -22.182 -5.703 3.528 1.00 56.84 141 TYR A CA 1
ATOM 1130 C C . TYR A 1 141 ? -23.416 -5.888 4.441 1.00 56.84 141 TYR A C 1
ATOM 1132 O O . TYR A 1 141 ? -23.578 -5.139 5.398 1.00 56.84 141 TYR A O 1
ATOM 1140 N N . LEU A 1 142 ? -24.258 -6.896 4.166 1.00 57.44 142 LEU A N 1
ATOM 1141 C CA . LEU A 1 142 ? -25.399 -7.316 4.992 1.00 57.44 142 LEU A CA 1
ATOM 1142 C C . LEU A 1 142 ? -25.025 -8.358 6.063 1.00 57.44 142 LEU A C 1
ATOM 1144 O O . LEU A 1 142 ? -25.893 -8.829 6.788 1.00 57.44 142 LEU A O 1
ATOM 1148 N N . GLY A 1 143 ? -23.752 -8.746 6.159 1.00 59.09 143 GLY A N 1
ATOM 1149 C CA . GLY A 1 143 ? -23.260 -9.731 7.123 1.00 59.09 143 GLY A CA 1
ATOM 1150 C C . GLY A 1 143 ? -23.425 -11.195 6.701 1.00 59.09 143 GLY A C 1
ATOM 1151 O O . GLY A 1 143 ? -22.973 -12.075 7.430 1.00 59.09 143 GLY A O 1
ATOM 1152 N N . ASN A 1 144 ? -24.005 -11.476 5.529 1.00 61.59 144 ASN A N 1
ATOM 1153 C CA . ASN A 1 144 ? -24.138 -12.848 5.027 1.00 61.59 144 ASN A CA 1
ATOM 1154 C C . ASN A 1 144 ? -22.784 -13.386 4.542 1.00 61.59 144 ASN A C 1
ATOM 1156 O O . ASN A 1 144 ? -22.060 -12.615 3.907 1.00 61.59 144 ASN A O 1
ATOM 1160 N N . PRO A 1 145 ? -22.447 -14.665 4.786 1.00 61.91 145 PRO A N 1
ATOM 1161 C CA . PRO A 1 145 ? -21.253 -15.283 4.218 1.00 61.91 145 PRO A CA 1
ATOM 1162 C C . PRO A 1 145 ? -21.293 -15.278 2.677 1.00 61.91 145 PRO A C 1
ATOM 1164 O O . PRO A 1 145 ? -22.370 -15.405 2.092 1.00 61.91 145 PRO A O 1
ATOM 1167 N N . VAL A 1 146 ? -20.128 -15.083 2.050 1.00 60.56 146 VAL A N 1
ATOM 1168 C CA . VAL A 1 146 ? -19.894 -15.104 0.590 1.00 60.56 146 VAL A CA 1
ATOM 1169 C C . VAL A 1 146 ? -19.419 -16.480 0.153 1.00 60.56 146 VAL A C 1
ATOM 1171 O O . VAL A 1 146 ? -18.505 -17.008 0.827 1.00 60.56 146 VAL A O 1
#